Protein AF-A0A934ZEF8-F1 (afdb_monomer_lite)

pLDDT: mean 77.99, std 21.43, range [34.72, 98.06]

Structure (mmCIF, N/CA/C/O backbone):
data_AF-A0A934ZEF8-F1
#
_entry.id   AF-A0A934ZEF8-F1
#
loop_
_atom_site.group_PDB
_atom_site.id
_atom_site.type_symbol
_atom_site.label_atom_id
_atom_site.label_alt_id
_atom_site.label_comp_id
_atom_site.label_asym_id
_atom_site.label_entity_id
_atom_site.label_seq_id
_atom_site.pdbx_PDB_ins_code
_atom_site.Cartn_x
_atom_site.Cartn_y
_atom_site.Cartn_z
_atom_site.occupancy
_atom_site.B_iso_or_equiv
_atom_site.auth_seq_id
_atom_site.auth_comp_id
_atom_site.auth_asym_id
_atom_site.auth_atom_id
_atom_site.pdbx_PDB_model_num
ATOM 1 N N . MET A 1 1 ? -53.333 -42.882 7.905 1.00 49.09 1 MET A N 1
ATOM 2 C CA . MET A 1 1 ? -53.321 -44.239 8.505 1.00 49.09 1 MET A CA 1
ATOM 3 C C . MET A 1 1 ? -53.483 -45.250 7.370 1.00 49.09 1 MET A C 1
ATOM 5 O O . MET A 1 1 ? -54.146 -44.884 6.409 1.00 49.09 1 MET A O 1
ATOM 9 N N . SER A 1 2 ? -52.866 -46.439 7.491 1.00 46.75 2 SER A N 1
ATOM 10 C CA . SER A 1 2 ? -52.525 -47.453 6.451 1.00 46.75 2 SER A CA 1
ATOM 11 C C . SER A 1 2 ? -51.145 -47.173 5.828 1.00 46.75 2 SER A C 1
ATOM 13 O O . SER A 1 2 ? -51.009 -46.199 5.102 1.00 46.75 2 SER A O 1
ATOM 15 N N . GLY A 1 3 ? -50.032 -47.841 6.180 1.00 36.69 3 GLY A N 1
ATOM 16 C CA . GLY A 1 3 ? -49.801 -49.286 6.404 1.00 36.69 3 GLY A CA 1
ATOM 17 C C . GLY A 1 3 ? -49.713 -49.989 5.038 1.00 36.69 3 GLY A C 1
ATOM 18 O O . GLY A 1 3 ? -50.608 -49.769 4.238 1.00 36.69 3 GLY A O 1
ATOM 19 N N . GLY A 1 4 ? -48.723 -50.792 4.633 1.00 34.72 4 GLY A N 1
ATOM 20 C CA . GLY A 1 4 ? -47.514 -51.395 5.214 1.00 34.72 4 GLY A CA 1
ATOM 21 C C . GLY A 1 4 ? -46.615 -51.875 4.044 1.00 34.72 4 GLY A C 1
ATOM 22 O O . GLY A 1 4 ? -47.084 -51.981 2.918 1.00 34.72 4 GLY A O 1
ATOM 23 N N . SER A 1 5 ? -45.288 -51.881 4.192 1.00 41.12 5 SER A N 1
ATOM 24 C CA . SER A 1 5 ? -44.425 -53.051 4.461 1.00 41.12 5 SER A CA 1
ATOM 25 C C . SER A 1 5 ? -44.562 -54.240 3.495 1.00 41.12 5 SER A C 1
ATOM 27 O O . SER A 1 5 ? -45.623 -54.849 3.402 1.00 41.12 5 SER A O 1
ATOM 29 N N . GLY A 1 6 ? -43.447 -54.620 2.859 1.00 35.81 6 GLY A N 1
ATOM 30 C CA . GLY A 1 6 ? -43.327 -55.879 2.120 1.00 35.81 6 GLY A CA 1
ATOM 31 C C . GLY A 1 6 ? -42.105 -55.948 1.202 1.00 35.81 6 GLY A C 1
ATOM 32 O O . GLY A 1 6 ? -42.239 -55.825 -0.009 1.00 35.81 6 GLY A O 1
ATOM 33 N N . ALA A 1 7 ? -40.916 -56.157 1.771 1.00 41.62 7 ALA A N 1
ATOM 34 C CA . ALA A 1 7 ? -39.744 -56.644 1.043 1.00 41.62 7 ALA A CA 1
ATOM 35 C C . ALA A 1 7 ? -39.724 -58.178 1.092 1.00 41.62 7 ALA A C 1
ATOM 37 O O . ALA A 1 7 ? -39.986 -58.738 2.154 1.00 41.62 7 ALA A O 1
ATOM 38 N N . SER A 1 8 ? -39.373 -58.857 -0.005 1.00 40.47 8 SER A N 1
ATOM 39 C CA . SER A 1 8 ? -38.862 -60.239 0.007 1.00 40.47 8 SER A CA 1
ATOM 40 C C . SER A 1 8 ? -38.191 -60.597 -1.319 1.00 40.47 8 SER A C 1
ATOM 42 O O . SER A 1 8 ? -38.695 -60.298 -2.397 1.00 40.47 8 SER A O 1
ATOM 44 N N . ALA A 1 9 ? -37.030 -61.227 -1.178 1.00 39.31 9 ALA A N 1
ATOM 45 C CA . ALA A 1 9 ? -36.088 -61.655 -2.199 1.00 39.31 9 ALA A CA 1
ATOM 46 C C . ALA A 1 9 ? -36.571 -62.843 -3.051 1.00 39.31 9 ALA A C 1
ATOM 48 O O . ALA A 1 9 ? -37.421 -63.623 -2.630 1.00 39.31 9 ALA A O 1
ATOM 49 N N . GLY A 1 10 ? -35.921 -63.043 -4.201 1.00 34.94 10 GLY A N 1
ATOM 50 C CA . GLY A 1 10 ? -36.007 -64.280 -4.977 1.00 34.94 10 GLY A CA 1
ATOM 51 C C . GLY A 1 10 ? -34.772 -64.472 -5.856 1.00 34.94 10 GLY A C 1
ATOM 52 O O . GLY A 1 10 ? -34.592 -63.765 -6.843 1.00 34.94 10 GLY A O 1
ATOM 53 N N . LEU A 1 11 ? -33.908 -65.414 -5.468 1.00 48.50 11 LEU A N 1
ATOM 54 C CA . LEU A 1 11 ? -32.805 -65.942 -6.272 1.00 48.50 11 LEU A CA 1
ATOM 55 C C . LEU A 1 11 ? -33.337 -66.769 -7.454 1.00 48.50 11 LEU A C 1
ATOM 57 O O . LEU A 1 11 ? -34.239 -67.573 -7.245 1.00 48.50 11 LEU A O 1
ATOM 61 N N . ALA A 1 12 ? -32.676 -66.694 -8.618 1.00 43.28 12 ALA A N 1
ATOM 62 C CA . ALA A 1 12 ? -32.414 -67.852 -9.491 1.00 43.28 12 ALA A CA 1
ATOM 63 C C . ALA A 1 12 ? -31.417 -67.508 -10.628 1.00 43.28 12 ALA A C 1
ATOM 65 O O . ALA A 1 12 ? -31.701 -66.687 -11.493 1.00 43.28 12 ALA A O 1
ATOM 66 N N . ARG A 1 13 ? -30.253 -68.177 -10.640 1.00 47.66 13 ARG A N 1
ATOM 67 C CA . ARG A 1 13 ? -29.449 -68.524 -11.844 1.00 47.66 13 ARG A CA 1
ATOM 68 C C . ARG A 1 13 ? -29.825 -69.979 -12.186 1.00 47.66 13 ARG A C 1
ATOM 70 O O . ARG A 1 13 ? -30.141 -70.689 -11.227 1.00 47.66 13 ARG A O 1
ATOM 77 N N . PRO A 1 14 ? -29.813 -70.472 -13.443 1.00 51.31 14 PRO A N 1
ATOM 78 C CA . PRO A 1 14 ? -28.590 -70.829 -14.201 1.00 51.31 14 PRO A CA 1
ATOM 79 C C . PRO A 1 14 ? -28.806 -70.602 -15.737 1.00 51.31 14 PRO A C 1
ATOM 81 O O . PRO A 1 14 ? -29.805 -70.006 -16.101 1.00 51.31 14 PRO A O 1
ATOM 84 N N . THR A 1 15 ? -27.958 -70.890 -16.730 1.00 45.00 15 THR A N 1
ATOM 85 C CA . THR A 1 15 ? -27.049 -72.012 -17.005 1.00 45.00 15 THR A CA 1
ATOM 86 C C . THR A 1 15 ? -25.931 -71.611 -17.975 1.00 45.00 15 THR A C 1
ATOM 88 O O . THR A 1 15 ? -26.103 -70.820 -18.898 1.00 45.00 15 THR A O 1
ATOM 91 N N . THR A 1 16 ? -24.798 -72.256 -17.748 1.00 43.56 16 THR A N 1
ATOM 92 C CA . THR A 1 16 ? -23.614 -72.466 -18.582 1.00 43.56 16 THR A CA 1
ATOM 93 C C . THR A 1 16 ? -23.936 -72.950 -20.003 1.00 43.56 16 THR A C 1
ATOM 95 O O . THR A 1 16 ? -24.653 -73.934 -20.160 1.00 43.56 16 THR A O 1
ATOM 98 N N . THR A 1 17 ? -23.295 -72.352 -21.013 1.00 48.31 17 THR A N 1
ATOM 99 C CA . THR A 1 17 ? -22.991 -73.038 -22.280 1.00 48.31 17 THR A CA 1
ATOM 100 C C . THR A 1 17 ? -21.487 -73.237 -22.362 1.00 48.31 17 THR A C 1
ATOM 102 O O . THR A 1 17 ? -20.708 -72.286 -22.379 1.00 48.31 17 THR A O 1
ATOM 105 N N . THR A 1 18 ? -21.112 -74.508 -22.384 1.00 39.09 18 THR A N 1
ATOM 106 C CA . THR A 1 18 ? -19.766 -75.034 -22.581 1.00 39.09 18 THR A CA 1
ATOM 107 C C . THR A 1 18 ? -19.558 -75.279 -24.075 1.00 39.09 18 THR A C 1
ATOM 109 O O . THR A 1 18 ? -20.371 -75.965 -24.690 1.00 39.09 18 THR A O 1
ATOM 112 N N . ALA A 1 19 ? -18.462 -74.784 -24.648 1.00 37.62 19 ALA A N 1
ATOM 113 C CA . ALA A 1 19 ? -17.899 -75.318 -25.887 1.00 37.62 19 ALA A CA 1
ATOM 114 C C . ALA A 1 19 ? -16.365 -75.303 -25.781 1.00 37.62 19 ALA A C 1
ATOM 116 O O . ALA A 1 19 ? -15.735 -74.253 -25.673 1.00 37.62 19 ALA A O 1
ATOM 117 N N . THR A 1 20 ? -15.800 -76.504 -25.741 1.00 44.84 20 THR A N 1
ATOM 118 C CA . THR A 1 20 ? -14.376 -76.864 -25.635 1.00 44.84 20 THR A CA 1
ATOM 119 C C . THR A 1 20 ? -13.843 -77.208 -27.046 1.00 44.84 20 THR A C 1
ATOM 121 O O . THR A 1 20 ? -14.644 -77.376 -27.962 1.00 44.84 20 THR A O 1
ATOM 124 N N . PRO A 1 21 ? -12.551 -77.533 -27.221 1.00 54.12 21 PRO A N 1
ATOM 125 C CA . PRO A 1 21 ? -11.367 -76.677 -27.346 1.00 54.12 21 PRO A CA 1
ATOM 126 C C . PRO A 1 21 ? -10.789 -76.694 -28.785 1.00 54.12 21 PRO A C 1
ATOM 128 O O . PRO A 1 21 ? -11.125 -77.565 -29.581 1.00 54.12 21 PRO A O 1
ATOM 131 N N . SER A 1 22 ? -9.824 -75.826 -29.111 1.00 43.00 22 SER A N 1
ATOM 132 C CA . SER A 1 22 ? -8.869 -76.151 -30.184 1.00 43.00 22 SER A CA 1
ATOM 133 C C . SER A 1 22 ? -7.533 -75.426 -30.024 1.00 43.00 22 SER A C 1
ATOM 135 O O . SER A 1 22 ? -7.482 -74.202 -30.029 1.00 43.00 22 SER A O 1
ATOM 137 N N . ALA A 1 23 ? -6.492 -76.248 -29.866 1.00 44.56 23 ALA A N 1
ATOM 138 C CA . ALA A 1 23 ? -5.075 -76.041 -30.168 1.00 44.56 23 ALA A CA 1
ATOM 139 C C . ALA A 1 23 ? -4.392 -74.740 -29.700 1.00 44.56 23 ALA A C 1
ATOM 141 O O . ALA A 1 23 ? -4.587 -73.666 -30.255 1.00 44.56 23 ALA A O 1
ATOM 142 N N . ALA A 1 24 ? -3.459 -74.881 -28.754 1.00 49.56 24 ALA A N 1
ATOM 143 C CA . ALA A 1 24 ? -2.429 -73.882 -28.493 1.00 49.56 24 ALA A CA 1
ATOM 144 C C . ALA A 1 24 ? -1.400 -73.842 -29.641 1.00 49.56 24 ALA A C 1
ATOM 146 O O . ALA A 1 24 ? -0.834 -74.887 -29.972 1.00 49.56 24 ALA A O 1
ATOM 147 N N . PRO A 1 25 ? -1.058 -72.655 -30.170 1.00 47.06 25 PRO A N 1
ATOM 148 C CA . PRO A 1 25 ? 0.216 -72.416 -30.824 1.00 47.06 25 PRO A CA 1
ATOM 149 C C . PRO A 1 25 ? 1.104 -71.548 -29.917 1.00 47.06 25 PRO A C 1
ATOM 151 O O . PRO A 1 25 ? 0.727 -70.456 -29.507 1.00 47.06 25 PRO A O 1
ATOM 154 N N . VAL A 1 26 ? 2.277 -72.092 -29.586 1.00 49.94 26 VAL A N 1
ATOM 155 C CA . VAL A 1 26 ? 3.556 -71.410 -29.311 1.00 49.94 26 VAL A CA 1
ATOM 156 C C . VAL A 1 26 ? 3.506 -69.902 -28.999 1.00 49.94 26 VAL A C 1
ATOM 158 O O . VAL A 1 26 ? 3.282 -69.068 -29.871 1.00 49.94 26 VAL A O 1
ATOM 161 N N . MET A 1 27 ? 3.842 -69.547 -27.752 1.00 46.22 27 MET A N 1
ATOM 162 C CA . MET A 1 27 ? 4.211 -68.181 -27.366 1.00 46.22 27 MET A CA 1
ATOM 163 C C . MET A 1 27 ? 5.393 -67.700 -28.217 1.00 46.22 27 MET A C 1
ATOM 165 O O . MET A 1 27 ? 6.546 -68.034 -27.948 1.00 46.22 27 MET A O 1
ATOM 169 N N . GLN A 1 28 ? 5.114 -66.886 -29.230 1.00 52.06 28 GLN A N 1
ATOM 170 C CA . GLN A 1 28 ? 6.117 -66.026 -29.837 1.00 52.06 28 GLN A CA 1
ATOM 171 C C . GLN A 1 28 ? 6.308 -64.835 -28.893 1.00 52.06 28 GLN A C 1
ATOM 173 O O . GLN A 1 28 ? 5.397 -64.029 -28.707 1.00 52.06 28 GLN A O 1
ATOM 178 N N . ALA A 1 29 ? 7.467 -64.764 -28.234 1.00 52.28 29 ALA A N 1
ATOM 179 C CA . ALA A 1 29 ? 7.825 -63.619 -27.407 1.00 52.28 29 ALA A CA 1
ATOM 180 C C . ALA A 1 29 ? 7.775 -62.347 -28.267 1.00 52.28 29 ALA A C 1
ATOM 182 O O . ALA A 1 29 ? 8.439 -62.263 -29.303 1.00 52.28 29 ALA A O 1
ATOM 183 N N . ALA A 1 30 ? 6.956 -61.382 -27.849 1.00 57.56 30 ALA A N 1
ATOM 184 C CA . ALA A 1 30 ? 6.900 -60.074 -28.481 1.00 57.56 30 ALA A CA 1
ATOM 185 C C . ALA A 1 30 ? 8.287 -59.406 -28.394 1.00 57.56 30 ALA A C 1
ATOM 187 O O . ALA A 1 30 ? 8.932 -59.500 -27.343 1.00 57.56 30 ALA A O 1
ATOM 188 N N . PRO A 1 31 ? 8.764 -58.742 -29.462 1.00 58.41 31 PRO A N 1
ATOM 189 C CA . PRO A 1 31 ? 9.992 -57.964 -29.384 1.00 58.41 31 PRO A CA 1
ATOM 190 C C . PRO A 1 31 ? 9.852 -56.887 -28.294 1.00 58.41 31 PRO A C 1
ATOM 192 O O . PRO A 1 31 ? 8.757 -56.340 -28.118 1.00 58.41 31 PRO A O 1
ATOM 195 N N . PRO A 1 32 ? 10.929 -56.577 -27.547 1.00 61.47 32 PRO A N 1
ATOM 196 C CA . PRO A 1 32 ? 10.895 -55.488 -26.582 1.00 61.47 32 PRO A CA 1
ATOM 197 C C . PRO A 1 32 ? 10.519 -54.182 -27.299 1.00 61.47 32 PRO A C 1
ATOM 199 O O . PRO A 1 32 ? 10.926 -53.983 -28.450 1.00 61.47 32 PRO A O 1
ATOM 202 N N . PRO A 1 33 ? 9.740 -53.290 -26.657 1.00 60.84 33 PRO A N 1
ATOM 203 C CA . PRO A 1 33 ? 9.449 -51.989 -27.240 1.00 60.84 33 PRO A CA 1
ATOM 204 C C . PRO A 1 33 ? 10.771 -51.261 -27.516 1.00 60.84 33 PRO A C 1
ATOM 206 O O . PRO A 1 33 ? 11.708 -51.398 -26.721 1.00 60.84 33 PRO A O 1
ATOM 209 N N . PRO A 1 34 ? 10.874 -50.495 -28.617 1.00 57.12 34 PRO A N 1
ATOM 210 C CA . PRO A 1 34 ? 12.060 -49.695 -28.871 1.00 57.12 34 PRO A CA 1
ATOM 211 C C . PRO A 1 34 ? 12.300 -48.795 -27.659 1.00 57.12 34 PRO A C 1
ATOM 213 O O . PRO A 1 34 ? 11.405 -48.059 -27.233 1.00 57.12 34 PRO A O 1
ATOM 216 N N . SER A 1 35 ? 13.495 -48.894 -27.078 1.00 58.62 35 SER A N 1
ATOM 217 C CA . SER A 1 35 ? 13.953 -47.970 -26.051 1.00 58.62 35 SER A CA 1
ATOM 218 C C . SER A 1 35 ? 13.858 -46.572 -26.637 1.00 58.62 35 SER A C 1
ATOM 220 O O . SER A 1 35 ? 14.524 -46.250 -27.620 1.00 58.62 35 SER A O 1
ATOM 222 N N . VAL A 1 36 ? 12.953 -45.769 -26.081 1.00 58.00 36 VAL A N 1
ATOM 223 C CA . VAL A 1 36 ? 12.794 -44.375 -26.467 1.00 58.00 36 VAL A CA 1
ATOM 224 C C . VAL A 1 36 ? 14.069 -43.691 -26.003 1.00 58.00 36 VAL A C 1
ATOM 226 O O . VAL A 1 36 ? 14.199 -43.356 -24.826 1.00 58.00 36 VAL A O 1
ATOM 229 N N . ASP A 1 37 ? 15.040 -43.553 -26.901 1.00 53.81 37 ASP A N 1
ATOM 230 C CA . ASP A 1 37 ? 16.200 -42.708 -26.677 1.00 53.81 37 ASP A CA 1
ATOM 231 C C . ASP A 1 37 ? 15.661 -41.292 -26.491 1.00 53.81 37 ASP A C 1
ATOM 233 O O . ASP A 1 37 ? 15.435 -40.548 -27.448 1.00 53.81 37 ASP A O 1
ATOM 237 N N . ALA A 1 38 ? 15.389 -40.933 -25.237 1.00 58.28 38 ALA A N 1
ATOM 238 C CA . ALA A 1 38 ? 15.096 -39.583 -24.809 1.00 58.28 38 ALA A CA 1
ATOM 239 C C . ALA A 1 38 ? 16.382 -38.781 -25.013 1.00 58.28 38 ALA A C 1
ATOM 241 O O . ALA A 1 38 ? 17.172 -38.558 -24.099 1.00 58.28 38 ALA A O 1
ATOM 242 N N . TH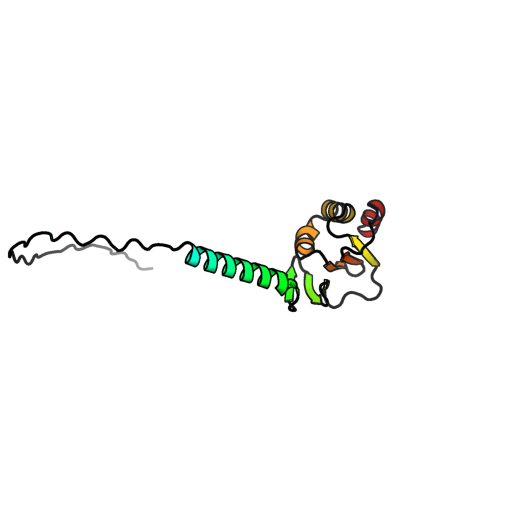R A 1 39 ? 16.633 -38.429 -26.272 1.00 64.38 39 THR A N 1
ATOM 243 C CA . THR A 1 39 ? 17.824 -37.726 -26.715 1.00 64.38 39 THR A CA 1
ATOM 244 C C . THR A 1 39 ? 17.933 -36.464 -25.868 1.00 64.38 39 THR A C 1
ATOM 246 O O . THR A 1 39 ? 16.954 -35.722 -25.758 1.00 64.38 39 THR A O 1
ATOM 249 N N . GLY A 1 40 ? 19.097 -36.190 -25.271 1.00 68.44 40 GLY A N 1
ATOM 250 C CA . GLY A 1 40 ? 19.307 -35.001 -24.430 1.00 68.44 40 GLY A CA 1
ATOM 251 C C . GLY A 1 40 ? 18.875 -33.691 -25.107 1.00 68.44 40 GLY A C 1
ATOM 252 O O . GLY A 1 40 ? 18.477 -32.743 -24.439 1.00 68.44 40 GLY A O 1
ATOM 253 N N . GLU A 1 41 ? 18.835 -33.675 -26.441 1.00 70.38 41 GLU A N 1
ATOM 254 C CA . GLU A 1 41 ? 18.324 -32.583 -27.269 1.00 70.38 41 GLU A CA 1
ATOM 255 C C . GLU A 1 41 ? 16.803 -32.355 -27.158 1.00 70.38 41 GLU A C 1
ATOM 257 O O . GLU A 1 41 ? 16.327 -31.220 -27.221 1.00 70.38 41 GLU A O 1
ATOM 262 N N . ALA A 1 42 ? 16.005 -33.408 -26.958 1.00 72.56 42 ALA A N 1
ATOM 263 C CA . ALA A 1 42 ? 14.588 -33.278 -26.618 1.00 72.56 42 ALA A CA 1
ATOM 264 C C . ALA A 1 42 ? 14.420 -32.666 -25.218 1.00 72.56 42 ALA A C 1
ATOM 266 O O . ALA A 1 42 ? 13.635 -31.732 -25.048 1.00 72.56 42 ALA A O 1
ATOM 267 N N . GLY A 1 43 ? 15.231 -33.108 -24.250 1.00 77.69 43 GLY A N 1
ATOM 268 C CA . GLY A 1 43 ? 15.274 -32.524 -22.906 1.00 77.69 43 GLY A CA 1
ATOM 269 C C . GLY A 1 43 ? 15.672 -31.044 -22.919 1.00 77.69 43 GLY A C 1
ATOM 270 O O . GLY A 1 43 ? 15.008 -30.220 -22.295 1.00 77.69 43 GLY A O 1
ATOM 271 N N . ARG A 1 44 ? 16.696 -30.680 -23.702 1.00 81.38 44 ARG A N 1
ATOM 272 C CA . ARG A 1 44 ? 17.175 -29.298 -23.863 1.00 81.38 44 ARG A CA 1
ATOM 273 C C . ARG A 1 44 ? 16.110 -28.384 -24.466 1.00 81.38 44 ARG A C 1
ATOM 275 O O . ARG A 1 44 ? 15.919 -27.272 -23.985 1.00 81.38 44 ARG A O 1
ATOM 282 N N . ARG A 1 45 ? 15.366 -28.861 -25.471 1.00 81.62 45 ARG A N 1
ATOM 283 C CA . ARG A 1 45 ? 14.249 -28.111 -26.073 1.00 81.62 45 ARG A CA 1
ATOM 284 C C . ARG A 1 45 ? 13.110 -27.871 -25.087 1.00 81.62 45 ARG A C 1
ATOM 286 O O . ARG A 1 45 ? 12.578 -26.767 -25.048 1.00 81.62 45 ARG A O 1
ATOM 293 N N . VAL A 1 46 ? 12.762 -28.866 -24.272 1.00 82.94 46 VAL A N 1
ATOM 294 C CA . VAL A 1 46 ? 11.744 -28.708 -23.221 1.00 82.94 46 VAL A CA 1
ATOM 295 C C . VAL A 1 46 ? 12.229 -27.745 -22.137 1.00 82.94 46 VAL A C 1
ATOM 297 O O . VAL A 1 46 ? 11.480 -26.857 -21.746 1.00 82.94 46 VAL A O 1
ATOM 300 N N . ALA A 1 47 ? 13.483 -27.858 -21.696 1.00 82.06 47 ALA A N 1
ATOM 301 C CA . ALA A 1 47 ? 14.062 -26.962 -20.697 1.00 82.06 47 ALA A CA 1
ATOM 302 C C . ALA A 1 47 ? 14.112 -25.505 -21.179 1.00 82.06 47 ALA A C 1
ATOM 304 O O . ALA A 1 47 ? 13.728 -24.609 -20.430 1.00 82.06 47 ALA A O 1
ATOM 305 N N . ASN A 1 48 ? 14.516 -25.275 -22.433 1.00 86.38 48 ASN A N 1
ATOM 306 C CA . ASN A 1 48 ? 14.502 -23.944 -23.039 1.00 86.38 48 ASN A CA 1
ATOM 307 C C . ASN A 1 48 ? 13.072 -23.418 -23.152 1.00 86.38 48 ASN A C 1
ATOM 309 O O . ASN A 1 48 ? 12.802 -22.331 -22.674 1.00 86.38 48 ASN A O 1
ATOM 313 N N . ARG A 1 49 ? 12.123 -24.229 -23.635 1.00 79.94 49 ARG A N 1
ATOM 314 C CA . ARG A 1 49 ? 10.713 -23.826 -23.713 1.00 79.94 49 ARG A CA 1
ATOM 315 C C . ARG A 1 49 ? 10.126 -23.466 -22.346 1.00 79.94 49 ARG A C 1
ATOM 317 O O . ARG A 1 49 ? 9.369 -22.511 -22.242 1.00 79.94 49 ARG A O 1
ATOM 324 N N . LEU A 1 50 ? 10.473 -24.208 -21.294 1.00 82.06 50 LEU A N 1
ATOM 325 C CA . LEU A 1 50 ? 10.047 -23.900 -19.926 1.00 82.06 50 LEU A CA 1
ATOM 326 C C . LEU A 1 50 ? 10.718 -22.634 -19.382 1.00 82.06 50 LEU A C 1
ATOM 328 O O . LEU A 1 50 ? 10.079 -21.886 -18.647 1.00 82.06 50 LEU A O 1
ATOM 332 N N . ARG A 1 51 ? 11.987 -22.389 -19.728 1.00 80.69 51 ARG A N 1
ATOM 333 C CA . ARG A 1 51 ? 12.687 -21.144 -19.399 1.00 80.69 51 ARG A CA 1
ATOM 334 C C . ARG A 1 51 ? 12.037 -19.961 -20.111 1.00 80.69 51 ARG A C 1
ATOM 336 O O . ARG A 1 51 ? 11.660 -19.022 -19.428 1.00 80.69 51 ARG A O 1
ATOM 343 N N . ASP A 1 52 ? 11.802 -20.063 -21.414 1.00 79.94 52 ASP A N 1
ATOM 344 C CA . ASP A 1 52 ? 11.140 -19.035 -22.221 1.00 79.94 52 ASP A CA 1
ATOM 345 C C . ASP A 1 52 ? 9.730 -18.741 -21.691 1.00 79.94 52 ASP A C 1
ATOM 347 O O . ASP A 1 52 ? 9.318 -17.589 -21.633 1.00 79.94 52 ASP A O 1
ATOM 351 N N . MET A 1 53 ? 8.994 -19.764 -21.235 1.00 70.81 53 MET A N 1
ATOM 352 C CA . MET A 1 53 ? 7.693 -19.580 -20.583 1.00 70.81 53 MET A CA 1
ATOM 353 C C . MET A 1 53 ? 7.807 -18.854 -19.237 1.00 70.81 53 MET A C 1
ATOM 355 O O . MET A 1 53 ? 7.019 -17.948 -18.986 1.00 70.81 53 MET A O 1
ATOM 359 N N . ARG A 1 54 ? 8.780 -19.206 -18.385 1.00 66.31 54 ARG A N 1
ATOM 360 C CA . ARG A 1 54 ? 9.013 -18.500 -17.109 1.00 66.31 54 ARG A CA 1
ATOM 361 C C . ARG A 1 54 ? 9.483 -17.064 -17.320 1.00 66.31 54 ARG A C 1
ATOM 363 O O . ARG A 1 54 ? 9.081 -16.181 -16.573 1.00 66.31 54 ARG A O 1
ATOM 370 N N . GLU A 1 55 ? 10.330 -16.834 -18.316 1.00 65.94 55 GLU A N 1
ATOM 371 C CA . GLU A 1 55 ? 10.803 -15.503 -18.691 1.00 65.94 55 GLU A CA 1
ATOM 372 C C . GLU A 1 55 ? 9.658 -14.680 -19.287 1.00 65.94 55 GLU A C 1
ATOM 374 O O . GLU A 1 55 ? 9.469 -13.539 -18.885 1.00 65.94 55 GLU A O 1
ATOM 379 N N . ALA A 1 56 ? 8.809 -15.263 -20.138 1.00 56.16 56 ALA A N 1
ATOM 380 C CA . ALA A 1 56 ? 7.600 -14.612 -20.638 1.00 56.16 56 ALA A CA 1
ATOM 381 C C . ALA A 1 56 ? 6.601 -14.288 -19.514 1.00 56.16 56 ALA A C 1
ATOM 383 O O . ALA A 1 56 ? 5.983 -13.228 -19.539 1.00 56.16 56 ALA A O 1
ATOM 384 N N . GLU A 1 57 ? 6.466 -15.150 -18.502 1.00 50.00 57 GLU A N 1
ATOM 385 C CA . GLU A 1 57 ? 5.627 -14.908 -17.321 1.00 50.00 57 GLU A CA 1
ATOM 386 C C . GLU A 1 57 ? 6.219 -13.819 -16.403 1.00 50.00 57 GLU A C 1
ATOM 388 O O . GLU A 1 57 ? 5.481 -12.973 -15.902 1.00 50.00 57 GLU A O 1
ATOM 393 N N . GLN A 1 58 ? 7.550 -13.758 -16.262 1.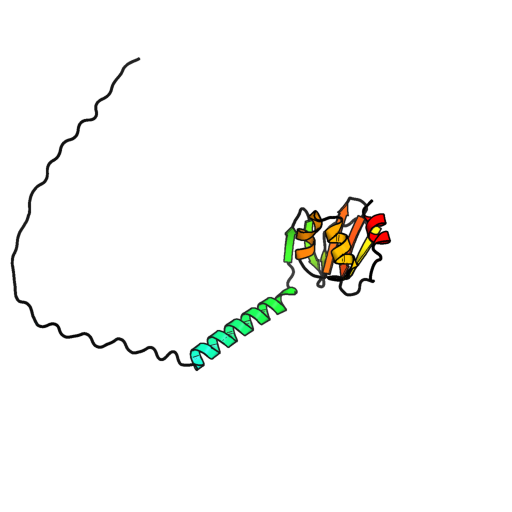00 53.03 58 GLN A N 1
ATOM 394 C CA . GLN A 1 58 ? 8.250 -12.657 -15.582 1.00 53.03 58 GLN A CA 1
ATOM 395 C C . GLN A 1 58 ? 8.173 -11.331 -16.349 1.00 53.03 58 GLN A C 1
ATOM 397 O O . GLN A 1 58 ? 8.074 -10.271 -15.734 1.00 53.03 58 GLN A O 1
ATOM 402 N N . VAL A 1 59 ? 8.180 -11.365 -17.682 1.00 46.06 59 VAL A N 1
ATOM 403 C CA . VAL A 1 59 ? 7.990 -10.181 -18.534 1.00 46.06 59 VAL A CA 1
ATOM 404 C C . VAL A 1 59 ? 6.520 -9.733 -18.529 1.00 46.06 59 VAL A C 1
ATOM 406 O O . VAL A 1 59 ? 6.231 -8.551 -18.710 1.00 46.06 59 VAL A O 1
ATOM 409 N N . ASN A 1 60 ? 5.576 -10.627 -18.211 1.00 42.66 60 ASN A N 1
ATOM 410 C CA . ASN A 1 60 ? 4.148 -10.315 -18.129 1.00 42.66 60 ASN A CA 1
ATOM 411 C C . ASN A 1 60 ? 3.696 -9.697 -16.789 1.00 42.66 60 ASN A C 1
ATOM 413 O O . ASN A 1 60 ? 2.507 -9.663 -16.479 1.00 42.66 60 ASN A O 1
ATOM 417 N N . VAL A 1 61 ? 4.622 -9.124 -16.014 1.00 49.88 61 VAL A N 1
ATOM 418 C CA . VAL A 1 61 ? 4.313 -8.226 -14.882 1.00 49.88 61 VAL A CA 1
ATOM 419 C C . VAL A 1 61 ? 3.756 -6.869 -15.376 1.00 49.88 61 VAL A C 1
ATOM 421 O O . VAL A 1 61 ? 3.407 -6.013 -14.571 1.00 49.88 61 VAL A O 1
ATOM 424 N N . GLY A 1 62 ? 3.633 -6.663 -16.696 1.00 45.97 62 GLY A N 1
ATOM 425 C CA . GLY A 1 62 ? 3.259 -5.391 -17.323 1.00 45.97 62 GLY A CA 1
ATOM 426 C C . GLY A 1 62 ? 1.986 -5.360 -18.179 1.00 45.97 62 GLY A C 1
ATOM 427 O O . GLY A 1 62 ? 1.750 -4.334 -18.812 1.00 45.97 62 GLY A O 1
ATOM 428 N N . SER A 1 63 ? 1.152 -6.405 -18.233 1.00 47.31 63 SER A N 1
ATOM 429 C CA . SER A 1 63 ? -0.155 -6.310 -18.910 1.00 47.31 63 SER A CA 1
ATOM 430 C C . SER A 1 63 ? -1.270 -6.075 -17.887 1.00 47.31 63 SER A C 1
ATOM 432 O O . SER A 1 63 ? -1.383 -6.784 -16.890 1.00 47.31 63 SER A O 1
ATOM 434 N N . GLY A 1 64 ? -2.039 -4.999 -18.088 1.00 64.50 64 GLY A N 1
ATOM 435 C CA . GLY A 1 64 ? -3.030 -4.480 -17.143 1.00 64.50 64 GLY A CA 1
ATOM 436 C C . GLY A 1 64 ? -3.907 -5.571 -16.530 1.00 64.50 64 GLY A C 1
ATOM 437 O O . GLY A 1 64 ? -4.667 -6.240 -17.224 1.00 64.50 64 GLY A O 1
ATOM 438 N N . GLY A 1 65 ? -3.792 -5.733 -15.215 1.00 79.12 65 GLY A N 1
ATOM 439 C CA . GLY A 1 65 ? -4.568 -6.683 -14.432 1.00 79.12 65 GLY A CA 1
ATOM 440 C C . GLY A 1 65 ? -5.392 -5.970 -13.368 1.00 79.12 65 GLY A C 1
ATOM 441 O O . GLY A 1 65 ? -4.980 -4.935 -12.839 1.00 79.12 65 GLY A O 1
ATOM 442 N N . ALA A 1 66 ? -6.544 -6.549 -13.042 1.00 90.56 66 ALA A N 1
ATOM 443 C CA . ALA A 1 66 ? -7.314 -6.217 -11.852 1.00 90.56 66 ALA A CA 1
ATOM 444 C C . ALA A 1 66 ? -7.177 -7.359 -10.835 1.00 90.56 66 ALA A C 1
ATOM 446 O O . ALA A 1 66 ? -7.187 -8.533 -11.210 1.00 90.56 66 ALA A O 1
ATOM 447 N N . ARG A 1 67 ? -7.034 -7.027 -9.552 1.00 92.12 67 ARG A N 1
ATOM 448 C CA . ARG A 1 67 ? -6.978 -7.991 -8.447 1.00 92.12 67 ARG A CA 1
ATOM 449 C C . ARG A 1 67 ? -7.856 -7.508 -7.307 1.00 92.12 67 ARG A C 1
ATOM 451 O O . ARG A 1 67 ? -7.799 -6.339 -6.944 1.00 92.12 67 ARG A O 1
ATOM 458 N N . PHE A 1 68 ? -8.624 -8.422 -6.724 1.00 94.25 68 PHE A N 1
ATOM 459 C CA . PHE A 1 68 ? -9.339 -8.173 -5.481 1.00 94.25 68 PHE A CA 1
ATOM 460 C C . PHE A 1 68 ? -8.668 -8.950 -4.348 1.00 94.25 68 PHE A C 1
ATOM 462 O O . PHE A 1 68 ? -8.527 -10.168 -4.446 1.00 94.25 68 PHE A O 1
ATOM 469 N N . VAL A 1 69 ? -8.218 -8.259 -3.302 1.00 94.12 69 VAL A N 1
ATOM 470 C CA . VAL A 1 69 ? -7.466 -8.858 -2.188 1.00 94.12 69 VAL A CA 1
ATOM 471 C C . VAL A 1 69 ? -7.791 -8.136 -0.889 1.00 94.12 69 VAL A C 1
ATOM 473 O O . VAL A 1 69 ? -7.754 -6.912 -0.851 1.00 94.12 69 VAL A O 1
ATOM 476 N N . ALA A 1 70 ? -8.121 -8.867 0.177 1.00 92.44 70 ALA A N 1
ATO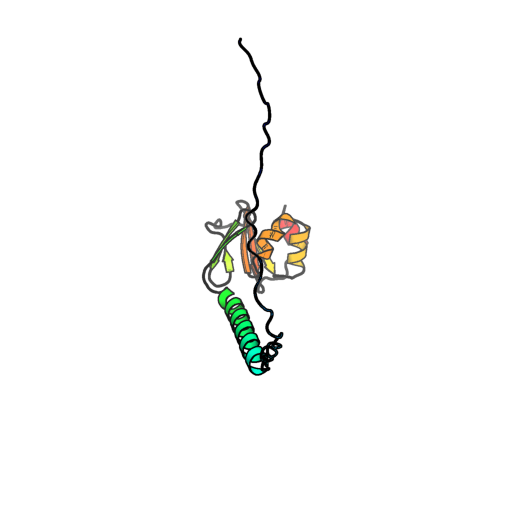M 477 C CA . ALA A 1 70 ? -8.406 -8.292 1.497 1.00 92.44 70 ALA A CA 1
ATOM 478 C C . ALA A 1 70 ? -9.371 -7.079 1.494 1.00 92.44 70 ALA A C 1
ATOM 480 O O . ALA A 1 70 ? -9.222 -6.159 2.292 1.00 92.44 70 ALA A O 1
ATOM 481 N N . GLY A 1 71 ? -10.355 -7.051 0.585 1.00 92.56 71 GLY A N 1
ATOM 482 C CA . GLY A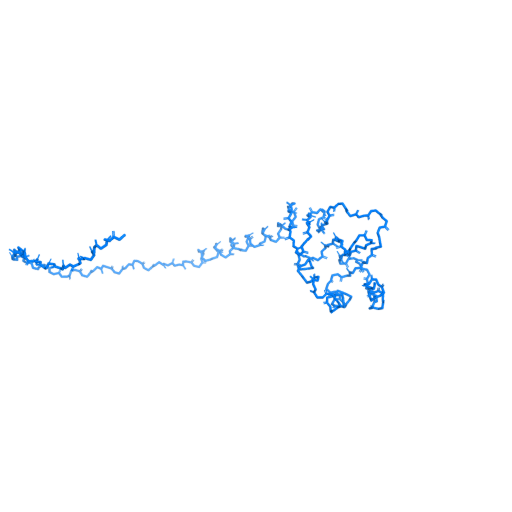 1 71 ? -11.296 -5.929 0.450 1.00 92.56 71 GLY A CA 1
ATOM 483 C C . GLY A 1 71 ? -10.845 -4.793 -0.478 1.00 92.56 71 GLY A C 1
ATOM 484 O O . GLY A 1 71 ? -11.615 -3.862 -0.704 1.00 92.56 71 GLY A O 1
ATOM 485 N N . HIS A 1 72 ? -9.644 -4.880 -1.049 1.00 95.38 72 HIS A N 1
ATOM 486 C CA . HIS A 1 72 ? -9.072 -3.894 -1.961 1.00 95.38 72 HIS A CA 1
ATOM 487 C C . HIS A 1 72 ? -9.242 -4.312 -3.418 1.00 95.38 72 HIS A C 1
ATOM 489 O O . HIS A 1 72 ? -8.859 -5.418 -3.796 1.00 95.38 72 HIS A O 1
ATOM 495 N N . SER A 1 73 ? -9.767 -3.408 -4.249 1.00 95.19 73 SER A N 1
ATOM 496 C CA . SER A 1 73 ? -9.832 -3.578 -5.706 1.00 95.19 73 SER A CA 1
ATOM 497 C C . SER A 1 73 ? -8.675 -2.827 -6.355 1.00 95.19 73 SER A C 1
ATOM 499 O O . SER A 1 73 ? -8.728 -1.608 -6.506 1.00 95.19 73 SER A O 1
ATOM 501 N N . LEU A 1 74 ? -7.626 -3.555 -6.729 1.00 95.88 74 LEU A N 1
ATOM 502 C CA . LEU A 1 74 ? -6.381 -3.014 -7.261 1.00 95.88 74 LEU A CA 1
ATOM 503 C C . LEU A 1 74 ? -6.324 -3.158 -8.780 1.00 95.88 74 LEU A C 1
ATOM 505 O O . LEU A 1 74 ? -6.572 -4.235 -9.319 1.00 95.88 74 LEU A O 1
ATOM 509 N N . MET A 1 75 ? -5.908 -2.095 -9.459 1.00 94.56 75 MET A N 1
ATOM 510 C CA . MET A 1 75 ? -5.588 -2.098 -10.883 1.00 94.56 75 MET A CA 1
ATOM 511 C C . MET A 1 75 ? -4.111 -1.801 -11.095 1.00 94.56 75 MET A C 1
ATOM 513 O O . MET A 1 75 ? -3.564 -0.865 -10.510 1.00 94.56 75 MET A O 1
ATOM 517 N N . LEU A 1 76 ? -3.462 -2.570 -11.962 1.00 93.31 76 LEU A N 1
ATOM 518 C CA . LEU A 1 76 ? -2.082 -2.311 -12.346 1.00 93.31 76 LEU A CA 1
ATOM 519 C C . LEU A 1 76 ? -2.019 -1.124 -13.320 1.00 93.31 76 LEU A C 1
ATOM 521 O O . LEU A 1 76 ? -2.513 -1.209 -14.445 1.00 93.31 76 LEU A O 1
ATOM 525 N N . ARG A 1 77 ? -1.395 -0.019 -12.899 1.00 90.06 77 ARG A N 1
ATOM 526 C CA . ARG A 1 77 ? -1.206 1.198 -13.705 1.00 90.06 77 ARG A CA 1
ATOM 527 C C . ARG A 1 77 ? 0.250 1.633 -13.648 1.00 90.06 77 ARG A C 1
ATOM 529 O O . ARG A 1 77 ? 0.766 1.907 -12.570 1.00 90.06 77 ARG A O 1
ATOM 536 N N . GLY A 1 78 ? 0.918 1.674 -14.801 1.00 88.25 78 GLY A N 1
ATOM 537 C CA . GLY A 1 78 ? 2.319 2.107 -14.883 1.00 88.25 78 GLY A CA 1
ATOM 538 C C . GLY A 1 78 ? 3.273 1.310 -13.982 1.00 88.25 78 GLY A C 1
ATOM 539 O O . GLY A 1 78 ? 4.205 1.887 -13.439 1.00 88.25 78 GLY A O 1
ATOM 540 N N . GLY A 1 79 ? 3.010 0.014 -13.769 1.00 90.25 79 GLY A N 1
ATOM 541 C CA . GLY A 1 79 ? 3.808 -0.841 -12.879 1.00 90.25 79 GLY A CA 1
ATOM 542 C C . GLY A 1 79 ? 3.444 -0.765 -11.389 1.00 90.25 79 GLY A C 1
ATOM 543 O O . GLY A 1 79 ? 4.072 -1.447 -10.585 1.00 90.25 79 GLY A O 1
ATOM 544 N N . THR A 1 80 ? 2.419 0.006 -11.014 1.00 94.12 80 THR A N 1
ATOM 545 C CA . THR A 1 80 ? 1.958 0.153 -9.624 1.00 94.12 80 THR A CA 1
ATOM 546 C C . THR A 1 80 ? 0.528 -0.347 -9.466 1.00 94.12 80 THR A C 1
ATOM 548 O O . THR A 1 80 ? -0.381 0.079 -10.181 1.00 94.12 80 THR A O 1
ATOM 551 N N . TRP A 1 81 ? 0.304 -1.230 -8.497 1.00 96.12 81 TRP A N 1
ATOM 552 C CA . TRP A 1 81 ? -1.033 -1.688 -8.125 1.00 96.12 81 TRP A CA 1
ATOM 553 C C . TRP A 1 81 ? -1.754 -0.601 -7.337 1.00 96.12 81 TRP A C 1
ATOM 555 O O . TRP A 1 81 ? -1.353 -0.280 -6.224 1.00 96.12 81 TRP A O 1
ATOM 565 N N . THR A 1 82 ? -2.809 -0.025 -7.903 1.00 95.69 82 THR A N 1
ATOM 566 C CA . THR A 1 82 ? -3.485 1.146 -7.333 1.00 95.69 82 THR A CA 1
ATOM 567 C C . THR A 1 82 ? -4.974 0.884 -7.158 1.00 95.69 82 THR A C 1
ATOM 569 O O . THR A 1 82 ? -5.611 0.355 -8.067 1.00 95.69 82 THR A O 1
ATOM 572 N N . GLU A 1 83 ? -5.542 1.258 -6.014 1.00 95.19 83 GLU A N 1
ATOM 573 C CA . GLU A 1 83 ? -6.999 1.320 -5.869 1.00 95.19 83 GLU A CA 1
ATOM 574 C C . GLU A 1 83 ? -7.601 2.487 -6.654 1.00 95.19 83 GLU A C 1
ATOM 576 O O . GLU A 1 83 ? -7.016 3.567 -6.757 1.00 95.19 83 GLU A O 1
ATOM 581 N N . ASP A 1 84 ? -8.819 2.296 -7.147 1.00 90.44 84 ASP A N 1
ATOM 582 C CA . ASP A 1 84 ? -9.606 3.394 -7.698 1.00 90.44 84 ASP A CA 1
ATOM 583 C C . ASP A 1 84 ? -10.237 4.271 -6.616 1.00 90.44 84 ASP A C 1
ATOM 585 O O . ASP A 1 84 ? -10.452 3.851 -5.479 1.00 90.44 84 ASP A O 1
ATOM 589 N N . ASN A 1 85 ? -10.575 5.506 -7.000 1.00 90.00 85 ASN A N 1
ATOM 590 C CA . ASN A 1 85 ? -11.276 6.479 -6.155 1.00 90.00 85 ASN A CA 1
ATOM 591 C C . ASN A 1 85 ? -10.566 6.778 -4.824 1.00 90.00 85 ASN A C 1
ATOM 593 O O . ASN A 1 85 ? -11.213 7.023 -3.803 1.00 90.00 85 ASN A O 1
ATOM 597 N N . LEU A 1 86 ? -9.230 6.769 -4.828 1.00 92.88 86 LEU A N 1
ATOM 598 C CA . LEU A 1 86 ? -8.458 7.192 -3.667 1.00 92.88 86 LEU A CA 1
ATOM 599 C C . LEU A 1 86 ? -8.778 8.660 -3.316 1.00 92.88 86 LEU A C 1
ATOM 601 O O . LEU A 1 86 ? -8.747 9.515 -4.206 1.00 92.88 86 LEU A O 1
ATOM 605 N N . PRO A 1 87 ? -9.059 8.972 -2.038 1.00 90.25 87 PRO A N 1
ATOM 606 C CA . PRO A 1 87 ? -9.437 10.315 -1.614 1.00 90.25 87 PRO A CA 1
ATOM 607 C C . PRO A 1 87 ? -8.346 11.345 -1.922 1.00 90.25 87 PRO A C 1
ATOM 609 O O . PRO A 1 87 ? -7.178 11.189 -1.553 1.00 90.25 87 PRO A O 1
ATOM 612 N N . THR A 1 88 ? -8.742 12.442 -2.567 1.00 88.38 88 THR A N 1
ATOM 613 C CA . THR A 1 88 ? -7.878 13.609 -2.760 1.00 88.38 88 THR A CA 1
ATOM 614 C C . THR A 1 88 ? -7.604 14.270 -1.411 1.00 88.38 88 THR A C 1
ATOM 616 O O . THR A 1 88 ? -8.536 14.538 -0.658 1.00 88.38 88 THR A O 1
ATOM 619 N N . GLY A 1 89 ? -6.334 14.543 -1.099 1.00 91.38 89 GLY A N 1
ATOM 620 C CA . GLY A 1 89 ? -5.936 15.173 0.168 1.00 91.38 89 GLY A CA 1
ATOM 621 C C . GLY A 1 89 ? -5.803 14.219 1.360 1.00 91.38 89 GLY A C 1
ATOM 622 O O . GLY A 1 89 ? -5.535 14.674 2.469 1.00 91.38 89 GLY A O 1
ATOM 623 N N . ALA A 1 90 ? -5.950 12.906 1.158 1.00 95.19 90 ALA A N 1
ATOM 624 C CA . ALA A 1 90 ? -5.659 11.936 2.206 1.00 95.19 90 ALA A CA 1
ATOM 625 C C . ALA A 1 90 ? -4.182 11.952 2.613 1.00 95.19 90 ALA A C 1
ATOM 627 O O . ALA A 1 90 ? -3.284 12.197 1.802 1.00 95.19 90 ALA A O 1
ATOM 628 N N . ARG A 1 91 ? -3.930 11.642 3.886 1.00 97.12 91 ARG A N 1
ATOM 629 C CA . ARG A 1 91 ? -2.569 11.489 4.403 1.00 97.12 91 ARG A CA 1
ATOM 630 C C . ARG A 1 91 ? -1.957 10.232 3.796 1.00 97.12 91 ARG A C 1
ATOM 632 O O . ARG A 1 91 ? -2.568 9.166 3.841 1.00 97.12 91 ARG A O 1
ATOM 639 N N . VAL A 1 92 ? -0.748 10.352 3.257 1.00 97.12 92 VAL A N 1
ATOM 640 C CA . VAL A 1 92 ? -0.044 9.240 2.610 1.00 97.12 92 VAL A CA 1
ATOM 641 C C . VAL A 1 92 ? 1.124 8.807 3.482 1.00 97.12 92 VAL A C 1
ATOM 643 O O . VAL A 1 92 ? 2.015 9.608 3.754 1.00 97.12 92 VAL A O 1
ATOM 646 N N . LEU A 1 93 ? 1.131 7.540 3.890 1.00 97.62 93 LEU A N 1
ATOM 647 C CA . LEU A 1 93 ? 2.310 6.894 4.451 1.00 97.62 93 LEU A CA 1
ATOM 648 C C . LEU A 1 93 ? 3.097 6.261 3.310 1.00 97.62 93 LEU A C 1
ATOM 650 O O . LEU A 1 93 ? 2.607 5.337 2.660 1.00 97.62 93 LEU A O 1
ATOM 654 N N . ARG A 1 94 ? 4.314 6.747 3.080 1.00 97.69 94 ARG A N 1
ATOM 655 C CA . ARG A 1 94 ? 5.248 6.132 2.136 1.00 97.69 94 ARG A CA 1
ATOM 656 C C . ARG A 1 94 ? 6.089 5.098 2.862 1.00 97.69 94 ARG A C 1
ATOM 658 O O . ARG A 1 94 ? 6.611 5.382 3.935 1.00 97.69 94 ARG A O 1
ATOM 665 N N . VAL A 1 95 ? 6.210 3.909 2.291 1.00 96.69 95 VAL A N 1
ATOM 666 C CA . VAL A 1 95 ? 6.965 2.798 2.873 1.00 96.69 95 VAL A CA 1
ATOM 667 C C . VAL A 1 95 ? 7.823 2.168 1.794 1.00 96.69 95 VAL A C 1
ATOM 669 O O . VAL A 1 95 ? 7.331 1.817 0.722 1.00 96.69 95 VAL A O 1
ATOM 672 N N . ARG A 1 96 ? 9.114 2.001 2.074 1.00 97.00 96 ARG A N 1
ATOM 673 C CA . ARG A 1 96 ? 10.002 1.292 1.157 1.00 97.00 96 ARG A CA 1
ATOM 674 C C . ARG A 1 96 ? 9.714 -0.205 1.184 1.00 97.00 96 ARG A C 1
ATOM 676 O O . ARG A 1 96 ? 9.649 -0.799 2.263 1.00 97.00 96 ARG A O 1
ATOM 683 N N . ALA A 1 97 ? 9.541 -0.814 0.012 1.00 95.19 97 ALA A N 1
ATOM 684 C CA . ALA A 1 97 ? 9.257 -2.243 -0.082 1.00 95.19 97 ALA A CA 1
ATOM 685 C C . ALA A 1 97 ? 10.392 -3.065 0.547 1.00 95.19 97 ALA A C 1
ATOM 687 O O . ALA A 1 97 ? 11.570 -2.754 0.377 1.00 95.19 97 ALA A O 1
ATOM 688 N N . MET A 1 98 ? 10.028 -4.098 1.313 1.00 94.06 98 MET A N 1
ATOM 689 C CA . MET A 1 98 ? 10.966 -5.015 1.981 1.00 94.06 98 MET A CA 1
ATOM 690 C C . MET A 1 98 ? 12.014 -4.349 2.901 1.00 94.06 98 MET A C 1
ATOM 692 O O . MET A 1 98 ? 12.974 -4.995 3.317 1.00 94.06 98 MET A O 1
ATOM 696 N N . ALA A 1 99 ? 11.833 -3.077 3.268 1.00 95.12 99 ALA A N 1
ATOM 697 C CA . ALA A 1 99 ? 12.678 -2.384 4.236 1.00 95.12 99 ALA A CA 1
ATOM 698 C C . ALA A 1 99 ? 12.216 -2.644 5.681 1.00 95.12 99 ALA A C 1
ATOM 700 O O . ALA A 1 99 ? 11.186 -3.269 5.931 1.00 95.12 99 ALA A O 1
ATOM 701 N N . ARG A 1 100 ? 12.947 -2.114 6.671 1.00 95.81 100 ARG A N 1
ATOM 702 C CA . ARG A 1 100 ? 12.539 -2.199 8.085 1.00 95.81 100 ARG A CA 1
ATOM 703 C C . ARG A 1 100 ? 11.121 -1.660 8.297 1.00 95.81 100 ARG A C 1
ATOM 705 O O . ARG A 1 100 ? 10.310 -2.323 8.939 1.00 95.81 100 ARG A O 1
ATOM 712 N N . SER A 1 101 ? 10.819 -0.503 7.713 1.00 95.56 101 SER A N 1
ATOM 713 C CA . SER A 1 101 ? 9.508 0.152 7.771 1.00 95.56 101 SER A CA 1
ATOM 714 C C . SER A 1 101 ? 8.357 -0.743 7.285 1.00 95.56 101 SER A C 1
ATOM 716 O O . SER A 1 101 ? 7.300 -0.794 7.915 1.00 95.56 101 SER A O 1
ATOM 718 N N . TRP A 1 102 ? 8.576 -1.534 6.232 1.00 95.75 102 TRP A N 1
ATOM 719 C CA . TRP A 1 102 ? 7.622 -2.537 5.748 1.00 95.75 102 TRP A CA 1
ATOM 720 C C . TRP A 1 102 ? 7.304 -3.606 6.798 1.00 95.75 102 TRP A C 1
ATOM 722 O O . TRP A 1 102 ? 6.138 -3.903 7.070 1.00 95.75 102 TRP A O 1
ATOM 732 N N . PHE A 1 103 ? 8.332 -4.163 7.440 1.00 96.00 103 PHE A N 1
ATOM 733 C CA . PHE A 1 103 ? 8.137 -5.171 8.483 1.00 96.00 103 PHE A CA 1
ATOM 734 C C . PHE A 1 103 ? 7.527 -4.578 9.757 1.00 96.00 103 PHE A C 1
ATOM 736 O O . PHE A 1 103 ? 6.707 -5.236 10.400 1.00 96.00 103 PHE A O 1
ATOM 743 N N . THR A 1 104 ? 7.855 -3.328 10.098 1.00 96.50 104 THR A N 1
ATOM 744 C CA . THR A 1 104 ? 7.196 -2.596 11.189 1.00 96.50 104 THR A CA 1
ATOM 745 C C . THR A 1 104 ? 5.699 -2.452 10.915 1.00 96.50 104 THR A C 1
ATOM 747 O O . THR A 1 104 ? 4.890 -2.801 11.777 1.00 96.50 104 THR A O 1
ATOM 750 N N . LEU A 1 105 ? 5.316 -2.036 9.704 1.00 96.12 105 LEU A N 1
ATOM 751 C CA . LEU A 1 105 ? 3.914 -1.945 9.289 1.00 96.12 105 LEU A CA 1
ATOM 752 C C . LEU A 1 105 ? 3.194 -3.300 9.414 1.00 96.12 105 LEU A C 1
ATOM 754 O O . LEU A 1 105 ? 2.124 -3.370 10.017 1.00 96.12 105 LEU A O 1
ATOM 758 N N . LEU A 1 106 ? 3.798 -4.386 8.921 1.00 96.25 106 LEU A N 1
ATOM 759 C CA . LEU A 1 106 ? 3.232 -5.739 9.007 1.00 96.25 106 LEU A CA 1
ATOM 760 C C . LEU A 1 106 ? 3.110 -6.273 10.439 1.00 96.25 106 LEU A C 1
ATOM 762 O O . LEU A 1 106 ? 2.204 -7.058 10.730 1.00 96.25 106 LEU A O 1
ATOM 766 N N . ARG A 1 107 ? 4.017 -5.874 11.334 1.00 97.38 107 ARG A N 1
ATOM 767 C CA . ARG A 1 107 ? 3.967 -6.231 12.757 1.00 97.38 107 ARG A CA 1
ATOM 768 C C . ARG A 1 107 ? 2.826 -5.510 13.472 1.00 97.38 107 ARG A C 1
ATOM 770 O O . ARG A 1 107 ? 2.136 -6.130 14.273 1.00 97.38 107 ARG A O 1
ATOM 777 N N . LEU A 1 108 ? 2.623 -4.227 13.170 1.00 97.00 108 LEU A N 1
ATOM 778 C CA . LEU A 1 108 ? 1.576 -3.401 13.781 1.00 97.00 108 LEU A CA 1
ATOM 779 C C . LEU A 1 108 ? 0.184 -3.682 13.199 1.00 97.00 108 LEU A C 1
ATOM 781 O O . LEU A 1 108 ? -0.813 -3.605 13.915 1.00 97.00 108 LEU A O 1
ATOM 785 N N . ARG A 1 109 ? 0.095 -4.017 11.906 1.00 96.75 109 ARG A N 1
ATOM 786 C CA . ARG A 1 109 ? -1.160 -4.334 11.207 1.00 96.75 109 ARG A CA 1
ATOM 787 C C . ARG A 1 109 ? -1.026 -5.627 10.389 1.00 96.75 109 ARG A C 1
ATOM 789 O O . ARG A 1 109 ? -0.918 -5.574 9.164 1.00 96.75 109 ARG A O 1
ATOM 796 N N . PRO A 1 110 ? -1.109 -6.807 11.032 1.00 97.00 110 PRO A N 1
ATOM 797 C CA . PRO A 1 110 ? -0.958 -8.094 10.348 1.00 97.00 110 PRO A CA 1
ATOM 798 C C . PRO A 1 110 ? -1.982 -8.355 9.236 1.00 97.00 110 PRO A C 1
ATOM 800 O O . PRO A 1 110 ? -1.678 -9.089 8.301 1.00 97.00 110 PRO A O 1
ATOM 803 N N . ALA A 1 111 ? -3.164 -7.733 9.299 1.00 94.69 111 ALA A N 1
ATOM 804 C CA . ALA A 1 111 ? -4.187 -7.833 8.256 1.00 94.69 111 ALA A CA 1
ATOM 805 C C . ALA A 1 111 ? -3.710 -7.306 6.887 1.00 94.69 111 ALA A C 1
ATOM 807 O O . ALA A 1 111 ? -4.221 -7.724 5.855 1.00 94.69 111 ALA A O 1
ATOM 808 N N . LEU A 1 112 ? -2.689 -6.440 6.858 1.00 96.12 112 LEU A N 1
ATOM 809 C CA . LEU A 1 112 ? -2.142 -5.900 5.611 1.00 96.12 112 LEU A CA 1
ATOM 810 C C . LEU A 1 112 ? -1.286 -6.908 4.833 1.00 96.12 112 LEU A C 1
ATOM 812 O O . LEU A 1 112 ? -0.907 -6.628 3.701 1.00 96.12 112 LEU A O 1
ATOM 816 N N . ARG A 1 113 ? -0.972 -8.081 5.401 1.00 95.62 113 ARG A N 1
ATOM 817 C CA . ARG A 1 113 ? -0.133 -9.097 4.739 1.00 95.62 113 ARG A CA 1
ATOM 818 C C . ARG A 1 113 ? -0.653 -9.482 3.362 1.00 95.62 113 ARG A C 1
ATOM 820 O O . ARG A 1 113 ? 0.135 -9.572 2.428 1.00 95.62 113 ARG A O 1
ATOM 827 N N . GLU A 1 114 ? -1.958 -9.692 3.240 1.00 94.62 114 GLU A N 1
ATOM 828 C CA . GLU A 1 114 ? -2.567 -10.130 1.985 1.00 94.62 114 GLU A CA 1
ATOM 829 C C . GLU A 1 114 ? -2.421 -9.067 0.891 1.00 94.62 114 GLU A C 1
ATOM 831 O O . GLU A 1 114 ? -1.883 -9.359 -0.174 1.00 94.62 114 GLU A O 1
ATOM 836 N N . VAL A 1 115 ? -2.804 -7.814 1.161 1.00 95.81 115 VAL A N 1
ATOM 837 C CA . VAL A 1 115 ? -2.688 -6.726 0.172 1.00 95.81 115 VAL A CA 1
ATOM 838 C C . VAL A 1 115 ? -1.229 -6.415 -0.175 1.00 95.81 115 VAL A C 1
ATOM 840 O O . VAL A 1 115 ? -0.898 -6.184 -1.335 1.00 95.81 115 VAL A O 1
ATOM 843 N N . LEU A 1 116 ? -0.331 -6.488 0.807 1.00 94.88 116 LEU A N 1
ATOM 844 C CA . LEU A 1 116 ? 1.098 -6.269 0.607 1.00 94.88 116 LEU A CA 1
ATOM 845 C C . LEU A 1 116 ? 1.783 -7.419 -0.152 1.00 94.88 116 LEU A C 1
ATOM 847 O O . LEU A 1 116 ? 2.812 -7.207 -0.784 1.00 94.88 116 LEU A O 1
ATOM 851 N N . SER A 1 117 ? 1.204 -8.622 -0.173 1.00 92.88 117 SER A N 1
ATOM 852 C CA . SER A 1 117 ? 1.739 -9.752 -0.950 1.00 92.88 117 SER A CA 1
ATOM 853 C C . SER A 1 117 ? 1.575 -9.602 -2.469 1.00 92.88 117 SER A C 1
ATOM 855 O O . SER A 1 117 ? 2.194 -10.340 -3.233 1.00 92.88 117 SER A O 1
ATOM 857 N N . VAL A 1 118 ? 0.760 -8.646 -2.924 1.00 92.06 118 VAL A N 1
ATOM 858 C CA . VAL A 1 118 ? 0.446 -8.451 -4.348 1.00 92.06 118 VAL A CA 1
ATOM 859 C C . VAL A 1 118 ? 1.672 -8.048 -5.169 1.00 92.06 118 VAL A C 1
ATOM 861 O O . VAL A 1 118 ? 1.754 -8.410 -6.346 1.00 92.06 118 VAL A O 1
ATOM 864 N N . GLY A 1 119 ? 2.608 -7.302 -4.575 1.00 89.19 119 GLY A N 1
ATOM 865 C CA . GLY A 1 119 ? 3.829 -6.857 -5.238 1.00 89.19 119 GLY A CA 1
ATOM 866 C C . GLY A 1 119 ? 4.610 -5.817 -4.434 1.00 89.19 119 GLY A C 1
ATOM 867 O O . GLY A 1 119 ? 4.279 -5.511 -3.294 1.00 89.19 119 GLY A O 1
ATOM 868 N N . HIS A 1 120 ? 5.651 -5.254 -5.049 1.00 90.19 120 HIS A N 1
ATOM 869 C CA . HIS A 1 120 ? 6.550 -4.283 -4.405 1.00 90.19 120 HIS A CA 1
ATOM 870 C C . HIS A 1 120 ? 6.196 -2.812 -4.694 1.00 90.19 120 HIS A C 1
ATOM 872 O O . HIS A 1 120 ? 6.775 -1.914 -4.092 1.00 90.19 120 HIS A O 1
ATOM 878 N N . SER A 1 121 ? 5.232 -2.558 -5.587 1.00 95.75 121 SER A N 1
ATOM 879 C CA . SER A 1 121 ? 4.724 -1.216 -5.889 1.00 95.75 121 SER A CA 1
ATOM 880 C C . SER A 1 121 ? 3.203 -1.188 -5.761 1.00 95.75 121 SER A C 1
ATOM 882 O O . SER A 1 121 ? 2.492 -1.796 -6.570 1.00 95.75 121 SER A O 1
ATOM 884 N N . LEU A 1 122 ? 2.704 -0.529 -4.714 1.00 96.19 122 LEU A N 1
ATOM 885 C CA . LEU A 1 122 ? 1.297 -0.551 -4.302 1.00 96.19 122 LEU A CA 1
ATOM 886 C C . LEU A 1 122 ? 0.845 0.826 -3.819 1.00 96.19 122 LEU A C 1
ATOM 888 O O . LEU A 1 122 ? 1.585 1.531 -3.141 1.00 96.19 122 LEU A O 1
ATOM 892 N N . ARG A 1 123 ? -0.411 1.174 -4.080 1.00 97.19 123 ARG A N 1
ATOM 893 C CA . ARG A 1 123 ? -1.072 2.342 -3.506 1.00 97.19 123 ARG A CA 1
ATOM 894 C C . ARG A 1 123 ? -2.527 2.016 -3.203 1.00 97.19 123 ARG A C 1
ATOM 896 O O . ARG A 1 123 ? -3.344 1.872 -4.108 1.00 97.19 123 ARG A O 1
ATOM 903 N N . PHE A 1 124 ? -2.855 1.906 -1.925 1.00 97.25 124 PHE A N 1
ATOM 904 C CA . PHE A 1 124 ? -4.182 1.485 -1.483 1.00 97.25 124 PHE A CA 1
ATOM 905 C C . PHE A 1 124 ? -4.614 2.255 -0.241 1.00 97.25 124 PHE A C 1
ATOM 907 O O . PHE A 1 124 ? -3.803 2.811 0.505 1.00 97.25 124 PHE A O 1
ATOM 914 N N . ARG A 1 125 ? -5.921 2.323 -0.039 1.00 97.25 125 ARG A N 1
ATOM 915 C CA . ARG A 1 125 ? -6.524 2.999 1.096 1.00 97.25 125 ARG A CA 1
ATOM 916 C C . ARG A 1 125 ? -6.363 2.166 2.361 1.00 97.25 125 ARG A C 1
ATOM 918 O O . ARG A 1 125 ? -6.649 0.978 2.360 1.00 97.25 125 ARG A O 1
ATOM 925 N N . LEU A 1 126 ? -5.967 2.807 3.454 1.00 96.06 126 LEU A N 1
ATOM 926 C CA . LEU A 1 126 ? -6.058 2.215 4.789 1.00 96.06 126 LEU A CA 1
ATOM 927 C C . LEU A 1 126 ? -7.454 2.455 5.386 1.00 96.06 126 LEU A C 1
ATOM 929 O O . LEU A 1 126 ? -8.050 1.549 5.956 1.00 96.06 126 LEU A O 1
ATOM 933 N N . ASP A 1 127 ? -7.975 3.674 5.220 1.00 93.06 127 ASP A N 1
ATOM 934 C CA . ASP A 1 127 ? -9.330 4.101 5.589 1.00 93.06 127 ASP A CA 1
ATOM 935 C C . ASP A 1 127 ? -9.717 5.393 4.841 1.00 93.06 127 ASP A C 1
ATOM 937 O O . ASP A 1 127 ? -8.989 5.864 3.972 1.00 93.06 127 ASP A O 1
ATOM 941 N N . ASN A 1 128 ? -10.855 6.004 5.177 1.00 85.62 128 ASN A N 1
ATOM 942 C CA . ASN A 1 128 ? -11.389 7.172 4.467 1.00 85.62 128 ASN A CA 1
ATOM 943 C C . ASN A 1 128 ? -10.457 8.403 4.414 1.00 85.62 128 ASN A C 1
ATOM 945 O O . ASN A 1 128 ? -10.690 9.274 3.580 1.00 85.62 128 ASN A O 1
ATOM 949 N N . GLY A 1 129 ? -9.424 8.495 5.260 1.00 93.69 129 GLY A N 1
ATOM 950 C CA . GLY A 1 129 ? -8.497 9.634 5.297 1.00 93.69 129 GLY A CA 1
ATOM 951 C C . GLY A 1 129 ? -7.024 9.280 5.092 1.00 93.69 129 GLY A C 1
ATOM 952 O O . GLY A 1 129 ? -6.182 10.185 5.077 1.00 93.69 129 GLY A O 1
ATOM 953 N N . ARG A 1 130 ? -6.689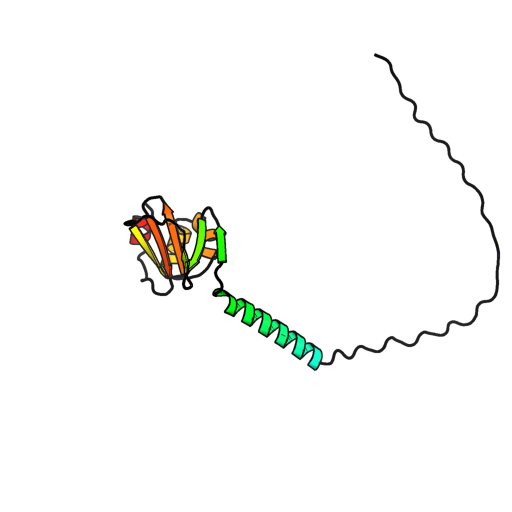 7.992 4.955 1.00 97.38 130 ARG A N 1
ATOM 954 C CA . ARG A 1 130 ? -5.305 7.502 4.939 1.00 97.38 130 ARG A CA 1
ATOM 955 C C . ARG A 1 130 ? -5.043 6.540 3.790 1.00 97.38 130 ARG A C 1
ATOM 957 O O . ARG A 1 130 ? -5.831 5.639 3.513 1.00 97.38 130 ARG A O 1
ATOM 964 N N . ILE A 1 131 ? -3.887 6.705 3.160 1.00 98.06 131 ILE A N 1
ATOM 965 C CA . ILE A 1 131 ? -3.391 5.878 2.057 1.00 98.06 131 ILE A CA 1
ATOM 966 C C . ILE A 1 131 ? -2.010 5.347 2.432 1.00 98.06 131 ILE A C 1
ATOM 968 O O . ILE A 1 131 ? -1.205 6.063 3.029 1.00 98.06 131 ILE A O 1
ATOM 972 N N . ILE A 1 132 ? -1.727 4.106 2.051 1.00 97.62 132 ILE A N 1
ATOM 973 C CA . ILE A 1 132 ? -0.389 3.522 2.107 1.00 97.62 132 ILE A CA 1
ATOM 974 C C . ILE A 1 132 ? 0.148 3.446 0.678 1.00 97.62 132 ILE A C 1
ATOM 976 O O . ILE A 1 132 ? -0.512 2.917 -0.217 1.00 97.62 132 ILE A O 1
ATOM 980 N N . GLU A 1 133 ? 1.340 3.998 0.471 1.00 97.56 133 GLU A N 1
ATOM 981 C CA . GLU A 1 133 ? 2.094 3.938 -0.778 1.00 97.56 133 GLU A CA 1
ATOM 982 C C . GLU A 1 133 ? 3.388 3.163 -0.534 1.00 97.56 133 GLU A C 1
ATOM 984 O O . GLU A 1 133 ? 4.211 3.536 0.302 1.00 97.56 133 GLU A O 1
ATOM 989 N N . VAL A 1 134 ? 3.561 2.075 -1.269 1.00 97.50 134 VAL A N 1
ATOM 990 C CA . VAL A 1 134 ? 4.738 1.218 -1.229 1.00 97.50 134 VAL A CA 1
ATOM 991 C C . VAL A 1 134 ? 5.462 1.362 -2.550 1.00 97.50 134 VAL A C 1
ATOM 993 O O . VAL A 1 134 ? 4.853 1.194 -3.604 1.00 97.50 134 VAL A O 1
ATOM 996 N N . SER A 1 135 ? 6.755 1.655 -2.496 1.00 96.44 135 SER A N 1
ATOM 997 C CA . SER A 1 135 ? 7.638 1.598 -3.662 1.00 96.44 135 SER A CA 1
ATOM 998 C C . SER A 1 135 ? 9.092 1.456 -3.223 1.00 96.44 135 SER A C 1
ATOM 1000 O O . SER A 1 135 ? 9.439 1.824 -2.102 1.00 96.44 135 SER A O 1
ATOM 1002 N N . ASP A 1 136 ? 9.971 0.985 -4.104 1.00 93.75 136 ASP A N 1
ATOM 1003 C CA . ASP A 1 136 ? 11.413 0.913 -3.814 1.00 93.75 136 ASP A CA 1
ATOM 1004 C C . ASP A 1 136 ? 12.058 2.300 -3.639 1.00 93.75 136 ASP A C 1
ATOM 1006 O O . ASP A 1 136 ? 13.051 2.446 -2.928 1.00 93.75 136 ASP A O 1
ATOM 1010 N N . ALA A 1 137 ? 11.472 3.331 -4.257 1.00 92.88 137 ALA A N 1
ATOM 1011 C CA . ALA A 1 137 ? 11.943 4.714 -4.198 1.00 92.88 137 ALA A CA 1
ATOM 1012 C C . ALA A 1 137 ? 11.491 5.471 -2.935 1.00 92.88 137 ALA A C 1
ATOM 1014 O O . ALA A 1 137 ? 11.908 6.611 -2.720 1.00 92.88 137 ALA A O 1
ATOM 1015 N N . ALA A 1 138 ? 10.619 4.880 -2.112 1.00 93.81 138 ALA A N 1
ATOM 1016 C CA . ALA A 1 138 ? 10.169 5.513 -0.881 1.00 93.81 138 ALA A CA 1
ATOM 1017 C C . ALA A 1 138 ? 11.329 5.662 0.128 1.00 93.81 138 ALA A C 1
ATOM 1019 O O . ALA A 1 138 ? 12.240 4.828 0.163 1.00 93.81 138 ALA A O 1
ATOM 1020 N N . PRO A 1 139 ? 11.307 6.714 0.968 1.00 92.25 139 PRO A N 1
ATOM 1021 C CA . PRO A 1 139 ? 12.285 6.864 2.037 1.00 92.25 139 PRO A CA 1
ATOM 1022 C C . PRO A 1 139 ? 12.140 5.744 3.074 1.00 92.25 139 PRO A C 1
ATOM 1024 O O . PRO A 1 139 ? 11.109 5.069 3.155 1.00 92.25 139 PRO A O 1
ATOM 1027 N N . ASP A 1 140 ? 13.172 5.561 3.899 1.00 91.06 140 ASP A N 1
ATOM 1028 C CA . ASP A 1 140 ? 13.050 4.676 5.054 1.00 91.06 140 ASP A CA 1
ATOM 1029 C C . ASP A 1 140 ? 12.335 5.405 6.194 1.00 91.06 140 ASP A C 1
ATOM 1031 O O . ASP A 1 140 ? 12.915 6.232 6.898 1.00 91.06 140 ASP A O 1
ATOM 1035 N N . THR A 1 141 ? 11.042 5.135 6.319 1.00 94.81 141 THR A N 1
ATOM 1036 C CA . THR A 1 141 ? 10.158 5.791 7.283 1.00 94.81 141 THR A CA 1
ATOM 1037 C C . THR A 1 141 ? 10.415 5.274 8.696 1.00 94.81 141 THR A C 1
ATOM 1039 O O . THR A 1 141 ? 10.481 4.066 8.926 1.00 94.81 141 THR A O 1
ATOM 1042 N N . ALA A 1 142 ? 10.555 6.180 9.666 1.00 96.12 142 ALA A N 1
ATOM 1043 C CA . ALA A 1 142 ? 10.844 5.802 11.046 1.00 96.12 142 ALA A CA 1
ATOM 1044 C C . 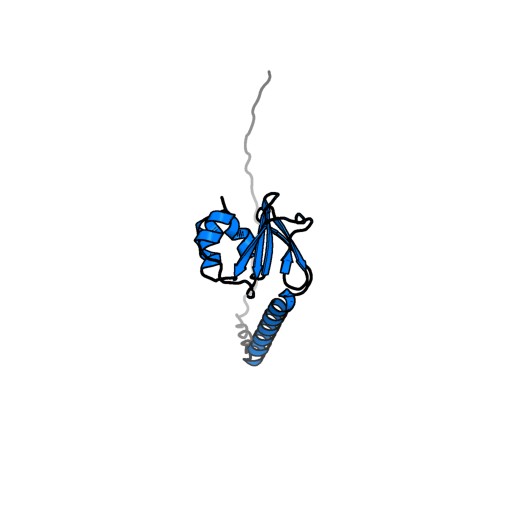ALA A 1 142 ? 9.670 5.046 11.694 1.00 96.12 142 ALA A C 1
ATOM 1046 O O . ALA A 1 142 ? 8.503 5.354 11.451 1.00 96.12 142 ALA A O 1
ATOM 1047 N N . ASP A 1 143 ? 9.974 4.103 12.593 1.00 96.19 143 ASP A N 1
ATOM 1048 C CA . ASP A 1 143 ? 8.952 3.303 13.285 1.00 96.19 143 ASP A CA 1
ATOM 1049 C C . ASP A 1 143 ? 7.925 4.180 14.031 1.00 96.19 143 ASP A C 1
ATOM 1051 O O . ASP A 1 143 ? 6.727 3.910 13.977 1.00 96.19 143 ASP A O 1
ATOM 1055 N N . SER A 1 144 ? 8.370 5.271 14.665 1.00 96.31 144 SER A N 1
ATOM 1056 C CA . SER A 1 144 ? 7.493 6.214 15.376 1.00 96.31 144 SER A CA 1
ATOM 1057 C C . SER A 1 144 ? 6.518 6.945 14.451 1.00 96.31 144 SER A C 1
ATOM 1059 O O . SER A 1 144 ? 5.389 7.231 14.848 1.00 96.31 144 SER A O 1
ATOM 1061 N N . GLU A 1 145 ? 6.925 7.228 13.214 1.00 96.50 145 GLU A N 1
ATOM 1062 C CA . GLU A 1 145 ? 6.068 7.848 12.204 1.00 96.50 145 GLU A CA 1
ATOM 1063 C C . GLU A 1 145 ? 5.001 6.864 11.719 1.00 96.50 145 GLU A C 1
ATOM 1065 O O . GLU A 1 145 ? 3.831 7.229 11.609 1.00 96.50 145 GLU A O 1
ATOM 1070 N N . ILE A 1 146 ? 5.375 5.595 11.519 1.00 96.88 146 ILE A N 1
ATOM 1071 C CA . ILE A 1 146 ? 4.433 4.520 11.177 1.00 96.88 146 ILE A CA 1
ATOM 1072 C C . ILE A 1 146 ? 3.409 4.349 12.301 1.00 96.88 146 ILE A C 1
ATOM 1074 O O . ILE A 1 146 ? 2.206 4.327 12.047 1.00 96.88 146 ILE A O 1
ATOM 1078 N N . GLU A 1 147 ? 3.857 4.277 13.555 1.00 96.38 147 GLU A N 1
ATOM 1079 C CA . GLU A 1 147 ? 2.961 4.184 14.709 1.00 96.38 147 GLU A CA 1
ATOM 1080 C C . GLU A 1 147 ? 2.008 5.379 14.795 1.00 96.38 147 GLU A C 1
ATOM 1082 O O . GLU A 1 147 ? 0.806 5.193 14.979 1.00 96.38 147 GLU A O 1
ATOM 1087 N N . ALA A 1 148 ? 2.518 6.602 14.626 1.00 96.50 148 ALA A N 1
ATOM 1088 C CA . ALA A 1 148 ? 1.706 7.814 14.641 1.00 96.50 148 ALA A CA 1
ATOM 1089 C C . ALA A 1 148 ? 0.709 7.868 13.475 1.00 96.50 148 ALA A C 1
ATOM 1091 O O . ALA A 1 148 ? -0.393 8.393 13.630 1.00 96.50 148 ALA A O 1
ATOM 1092 N N . PHE A 1 149 ? 1.071 7.327 12.311 1.00 97.19 149 PHE A N 1
ATOM 1093 C CA . PHE A 1 149 ? 0.180 7.250 11.160 1.00 97.19 149 PHE A CA 1
ATOM 1094 C C . PHE A 1 149 ? -0.956 6.245 11.363 1.00 97.19 149 PHE A C 1
ATOM 1096 O O . PHE A 1 149 ? -2.039 6.466 10.829 1.00 97.19 149 PHE A O 1
ATOM 1103 N N . LEU A 1 150 ? -0.723 5.158 12.106 1.00 95.19 150 LEU A N 1
ATOM 1104 C CA . LEU A 1 150 ? -1.671 4.052 12.298 1.00 95.19 150 LEU A CA 1
ATOM 1105 C C . LEU A 1 150 ? -2.639 4.218 13.481 1.00 95.19 150 LEU A C 1
ATOM 1107 O O . LEU A 1 150 ? -3.576 3.414 13.587 1.00 95.19 150 LEU A O 1
ATOM 1111 N N . ARG A 1 151 ? -2.392 5.193 14.362 1.00 91.00 151 ARG A N 1
ATOM 1112 C CA . ARG A 1 151 ? -3.312 5.613 15.433 1.00 91.00 151 ARG A CA 1
ATOM 1113 C C . ARG A 1 151 ? -4.503 6.355 14.844 1.00 91.00 151 ARG A C 1
ATOM 1115 O O . ARG A 1 151 ? -5.634 6.024 15.242 1.00 91.00 151 ARG A O 1
#

Foldseek 3Di:
DDDDDDDDDDDDDDDDDDDDDDDDDDDPDDDDDPDPCCDVVVVVVVVVVVVVVVVVVVVVLPDWDWDDWLNFTWIQDPSATEGPPQDDQAAEDEAEFPDPRVVLLCVVPVSCVTVSVPDQFYWTAPDNRYIYTGHNPTDHDDSVVSVVRVD

Sequence (151 aa):
MSGGSGASAGLARPTTTTATPSAAPVMQAAPPPPSVDATGEAGRRVANRLRDMREAEQVNVGSGGARFVAGHSLMLRGGTWTEDNLPTGARVLRVRAMARSWFTLLRLRPALREVLSVGHSLRFRLDNGRIIEVSDAAPDTADSEIEAFLR

Secondary structure (DSSP, 8-state):
----------------------------PPPPPP-----HHHHHHHHHHHHHHHHHHHHGGGS--EEEETTEEEEEETTEEEETTPPTT-EEEEEETTSHHHHHHHHH-GGGHHHHTT-SSEEEEEETTEEEEEETTS----HHHHHHHH-

Radius of gyration: 34.19 Å; chains: 1; bounding box: 73×92×46 Å